Protein AF-A0A2N1USE2-F1 (afdb_monomer_lite)

Structure (mmCIF, N/CA/C/O backbone):
data_AF-A0A2N1USE2-F1
#
_entry.id   AF-A0A2N1USE2-F1
#
loop_
_atom_site.group_PDB
_atom_site.id
_atom_site.type_symbol
_atom_site.label_atom_id
_atom_site.label_alt_id
_atom_site.label_comp_id
_atom_site.label_asym_id
_atom_site.label_entity_id
_atom_site.label_seq_id
_atom_site.pdbx_PDB_ins_code
_atom_site.Cartn_x
_atom_site.Cartn_y
_atom_site.Cartn_z
_atom_site.occupancy
_atom_site.B_iso_or_equiv
_atom_site.auth_seq_id
_atom_site.auth_comp_id
_atom_site.auth_asym_id
_atom_site.auth_atom_id
_atom_site.pdbx_PDB_model_num
ATOM 1 N N . MET A 1 1 ? 34.701 20.015 -10.721 1.00 43.38 1 MET A N 1
ATOM 2 C CA . MET A 1 1 ? 34.869 18.578 -11.030 1.00 43.38 1 MET A CA 1
ATOM 3 C C . MET A 1 1 ? 33.658 18.079 -11.833 1.00 43.38 1 MET A C 1
ATOM 5 O O . MET A 1 1 ? 32.879 17.282 -11.339 1.00 43.38 1 MET A O 1
ATOM 9 N N . ILE A 1 2 ? 33.449 18.602 -13.050 1.00 49.94 2 ILE A N 1
ATOM 10 C CA . ILE A 1 2 ? 32.338 18.215 -13.950 1.00 49.94 2 ILE A CA 1
ATOM 11 C C . ILE A 1 2 ? 32.923 18.050 -15.358 1.00 49.94 2 ILE A C 1
ATOM 13 O O . ILE A 1 2 ? 32.604 18.791 -16.280 1.00 49.94 2 ILE A O 1
ATOM 17 N N . GLU A 1 3 ? 33.876 17.131 -15.511 1.00 51.41 3 GLU A N 1
ATOM 18 C CA . GLU A 1 3 ? 34.583 16.959 -16.789 1.00 51.41 3 GLU A CA 1
ATOM 19 C C . GLU A 1 3 ? 34.960 15.498 -17.066 1.00 51.41 3 GLU A C 1
ATOM 21 O O . GLU A 1 3 ? 35.987 15.205 -17.657 1.00 51.41 3 GLU A O 1
ATOM 26 N N . VAL A 1 4 ? 34.109 14.559 -16.636 1.00 48.06 4 VAL A N 1
ATOM 27 C CA . VAL A 1 4 ? 34.299 13.118 -16.912 1.00 48.06 4 VAL A CA 1
ATOM 28 C C . VAL A 1 4 ? 33.202 12.554 -17.836 1.00 48.06 4 VAL A C 1
ATOM 30 O O . VAL A 1 4 ? 33.391 11.536 -18.486 1.00 48.06 4 VAL A O 1
ATOM 33 N N . LEU A 1 5 ? 32.077 13.255 -18.028 1.00 50.03 5 LEU A N 1
ATOM 34 C CA . LEU A 1 5 ? 30.903 12.708 -18.737 1.00 50.03 5 LEU A CA 1
ATOM 35 C C . LEU A 1 5 ? 30.865 12.940 -20.264 1.00 50.03 5 LEU A C 1
ATOM 37 O O . LEU A 1 5 ? 29.880 12.585 -20.914 1.00 50.03 5 LEU A O 1
ATOM 41 N N . LYS A 1 6 ? 31.900 13.542 -20.868 1.00 52.56 6 LYS A N 1
ATOM 42 C CA . LYS A 1 6 ? 31.936 13.808 -22.324 1.00 52.56 6 LYS A CA 1
ATOM 43 C C . LYS A 1 6 ? 32.788 12.821 -23.133 1.00 52.56 6 LYS A C 1
ATOM 45 O O . LYS A 1 6 ? 32.589 12.747 -24.342 1.00 52.56 6 LYS A O 1
ATOM 50 N N . GLN A 1 7 ? 33.677 12.046 -22.505 1.00 50.41 7 GLN A N 1
ATOM 51 C CA . GLN A 1 7 ? 34.590 11.141 -23.226 1.00 50.41 7 GLN A CA 1
ATOM 52 C C . GLN A 1 7 ? 34.033 9.733 -23.492 1.00 50.41 7 GLN A C 1
ATOM 54 O O . GLN A 1 7 ? 34.465 9.104 -24.455 1.00 50.41 7 GLN A O 1
ATOM 59 N N . ASP A 1 8 ? 33.040 9.254 -22.734 1.00 54.16 8 ASP A N 1
ATOM 60 C CA . ASP A 1 8 ? 32.523 7.881 -22.897 1.00 54.16 8 ASP A CA 1
ATOM 61 C C . ASP A 1 8 ? 31.215 7.768 -23.694 1.00 54.16 8 ASP A C 1
ATOM 63 O O . ASP A 1 8 ? 30.788 6.660 -24.022 1.00 54.16 8 ASP A O 1
ATOM 67 N N . ARG A 1 9 ? 30.619 8.890 -24.127 1.00 54.72 9 ARG A N 1
ATOM 68 C CA . ARG A 1 9 ? 29.467 8.875 -25.054 1.00 54.72 9 ARG A CA 1
ATOM 69 C C . ARG A 1 9 ? 29.689 8.022 -26.316 1.00 54.72 9 ARG A C 1
ATOM 71 O O . ARG A 1 9 ? 28.760 7.306 -26.684 1.00 54.72 9 ARG A O 1
ATOM 78 N N . PRO A 1 10 ? 30.865 8.039 -26.979 1.00 58.22 10 PRO A N 1
ATOM 79 C CA . PRO A 1 10 ? 31.084 7.224 -28.171 1.00 58.22 10 PRO A CA 1
ATOM 80 C C . PRO A 1 10 ? 31.186 5.728 -27.850 1.00 58.22 10 PRO A C 1
ATOM 82 O O . PRO A 1 10 ? 30.765 4.908 -28.660 1.00 58.22 10 PRO A O 1
ATOM 85 N N . LYS A 1 11 ? 31.718 5.360 -26.675 1.00 61.44 11 LYS A N 1
ATOM 86 C CA . LYS A 1 11 ? 31.855 3.958 -26.251 1.00 61.44 11 LYS A CA 1
ATOM 87 C C . LYS A 1 11 ? 30.518 3.366 -25.828 1.00 61.44 11 LYS A C 1
ATOM 89 O O . LYS A 1 11 ? 30.201 2.260 -26.245 1.00 61.44 11 LYS A O 1
ATOM 94 N N . ILE A 1 12 ? 29.724 4.123 -25.070 1.00 62.59 12 ILE A N 1
ATOM 95 C CA . ILE A 1 12 ? 28.361 3.733 -24.688 1.00 62.59 12 ILE A CA 1
ATOM 96 C C . ILE A 1 12 ? 27.503 3.558 -25.945 1.00 62.59 12 ILE A C 1
ATOM 98 O O . ILE A 1 12 ? 26.809 2.556 -26.074 1.00 62.59 12 ILE A O 1
ATOM 102 N N . LYS A 1 13 ? 27.620 4.476 -26.917 1.00 62.72 13 LYS A N 1
ATOM 103 C CA . LYS A 1 13 ? 26.917 4.374 -28.201 1.00 62.72 13 LYS A CA 1
ATOM 104 C C . LYS A 1 13 ? 27.329 3.132 -29.000 1.00 62.72 13 LYS A C 1
ATOM 106 O O . LYS A 1 13 ? 26.461 2.419 -29.485 1.00 62.72 13 LYS A O 1
ATOM 111 N N . ARG A 1 14 ? 28.631 2.832 -29.077 1.00 69.88 14 ARG A N 1
ATOM 112 C CA . ARG A 1 14 ? 29.137 1.616 -29.740 1.00 69.88 14 ARG A CA 1
ATOM 113 C C . ARG A 1 14 ? 28.676 0.334 -29.056 1.00 69.88 14 ARG A C 1
ATOM 115 O O . ARG A 1 14 ? 28.367 -0.631 -29.742 1.00 69.88 14 ARG A O 1
ATOM 122 N N . MET A 1 15 ? 28.649 0.324 -27.724 1.00 64.12 15 MET A N 1
ATOM 123 C CA . MET A 1 15 ? 28.192 -0.829 -26.950 1.00 64.12 15 MET A CA 1
ATOM 124 C C . MET A 1 15 ? 26.696 -1.067 -27.174 1.00 64.12 15 MET A C 1
ATOM 126 O O . MET A 1 15 ? 26.296 -2.193 -27.437 1.00 64.12 15 MET A O 1
ATOM 130 N N . ALA A 1 16 ? 25.888 -0.003 -27.161 1.00 62.72 16 ALA A N 1
ATOM 131 C CA . ALA A 1 16 ? 24.463 -0.082 -27.466 1.00 62.72 16 ALA A CA 1
ATOM 132 C C . ALA A 1 16 ? 24.202 -0.566 -28.906 1.00 62.72 16 ALA A C 1
ATOM 134 O O . ALA A 1 16 ? 23.348 -1.421 -29.110 1.00 62.72 16 ALA A O 1
ATOM 135 N N . GLU A 1 17 ? 24.967 -0.083 -29.894 1.00 63.50 17 GLU A N 1
ATOM 136 C CA . GLU A 1 17 ? 24.887 -0.544 -31.291 1.00 63.50 17 GLU A CA 1
ATOM 137 C C . GLU A 1 17 ? 25.285 -2.023 -31.455 1.00 63.50 17 GLU A C 1
ATOM 139 O O . GLU A 1 17 ? 24.684 -2.726 -32.263 1.00 63.50 17 GLU A O 1
ATOM 144 N N . LEU A 1 18 ? 26.270 -2.512 -30.692 1.00 68.69 18 LEU A N 1
ATOM 145 C CA . LEU A 1 18 ? 26.666 -3.927 -30.674 1.00 68.69 18 LEU A CA 1
ATOM 146 C C . LEU A 1 18 ? 25.583 -4.814 -30.052 1.00 68.69 18 LEU A C 1
ATOM 148 O O . LEU A 1 18 ? 25.223 -5.826 -30.643 1.00 68.69 18 LEU A O 1
ATOM 152 N N . VAL A 1 19 ? 25.019 -4.400 -28.916 1.00 65.88 19 VAL A N 1
ATOM 153 C CA . VAL A 1 19 ? 23.941 -5.129 -28.229 1.00 65.88 19 VAL A CA 1
ATOM 154 C C . VAL A 1 19 ? 22.680 -5.202 -29.098 1.00 65.88 19 VAL A C 1
ATOM 156 O O . VAL A 1 19 ? 22.116 -6.279 -29.262 1.00 65.88 19 VAL A O 1
ATOM 159 N N . LEU A 1 20 ? 22.285 -4.093 -29.735 1.00 63.94 20 LEU A N 1
ATOM 160 C CA . LEU A 1 20 ? 21.159 -4.056 -30.682 1.00 63.94 20 LEU A CA 1
ATOM 161 C C . LEU A 1 20 ? 21.390 -4.937 -31.919 1.00 63.94 20 LEU A C 1
ATOM 163 O O . LEU A 1 20 ? 20.437 -5.421 -32.520 1.00 63.94 20 LEU A O 1
ATOM 167 N N . ARG A 1 21 ? 22.651 -5.149 -32.313 1.00 64.94 21 ARG A N 1
ATOM 168 C CA . ARG A 1 21 ? 23.009 -5.994 -33.456 1.00 64.94 21 ARG A CA 1
ATOM 169 C C . ARG A 1 21 ? 23.052 -7.485 -33.107 1.00 64.94 21 ARG A C 1
ATOM 171 O O . ARG A 1 21 ? 22.784 -8.295 -33.988 1.00 64.94 21 ARG A O 1
ATOM 178 N N . GLU A 1 22 ? 23.398 -7.841 -31.869 1.00 65.38 22 GLU A N 1
ATOM 179 C CA . GLU A 1 22 ? 23.465 -9.238 -31.409 1.00 65.38 22 GLU A CA 1
ATOM 180 C C . GLU A 1 22 ? 22.120 -9.789 -30.915 1.00 65.38 22 GLU A C 1
ATOM 182 O O . GLU A 1 22 ? 21.896 -10.990 -31.035 1.00 65.38 22 GLU A O 1
ATOM 187 N N . LEU A 1 23 ? 21.217 -8.938 -30.412 1.00 61.50 23 LEU A N 1
ATOM 188 C CA . LEU A 1 23 ? 19.926 -9.369 -29.852 1.00 61.50 23 LEU A CA 1
ATOM 189 C C . LEU A 1 23 ? 18.756 -9.411 -30.856 1.00 61.50 23 LEU A C 1
ATOM 191 O O . LEU A 1 23 ? 17.686 -9.894 -30.504 1.00 61.50 23 LEU A O 1
ATOM 195 N N . GLY A 1 24 ? 18.931 -8.961 -32.104 1.00 62.03 24 GLY A N 1
ATOM 196 C CA . GLY A 1 24 ? 17.869 -9.010 -33.126 1.00 62.03 24 GLY A CA 1
ATOM 197 C C . GLY A 1 24 ? 16.542 -8.355 -32.690 1.00 62.03 24 GLY A C 1
ATOM 198 O O . GLY A 1 24 ? 16.526 -7.500 -31.806 1.00 62.03 24 GLY A O 1
ATOM 199 N N . ASP A 1 25 ? 15.423 -8.778 -33.294 1.00 56.97 25 ASP A N 1
ATOM 200 C CA . ASP A 1 25 ? 14.049 -8.321 -32.976 1.00 56.97 25 ASP A CA 1
ATOM 201 C C . ASP A 1 25 ? 13.596 -8.648 -31.529 1.00 56.97 25 ASP A C 1
ATOM 203 O O . ASP A 1 25 ? 12.501 -8.263 -31.121 1.00 56.97 25 ASP A O 1
ATOM 207 N N . GLU A 1 26 ? 14.423 -9.354 -30.747 1.00 57.34 26 GLU A N 1
ATOM 208 C CA . GLU A 1 26 ? 14.182 -9.698 -29.337 1.00 57.34 26 GLU A CA 1
ATOM 209 C C . GLU A 1 26 ? 14.708 -8.628 -28.365 1.00 57.34 26 GLU A C 1
ATOM 211 O O . GLU A 1 26 ? 14.465 -8.707 -27.159 1.00 57.34 26 GLU A O 1
ATOM 216 N N . ALA A 1 27 ? 15.408 -7.602 -28.865 1.00 57.41 27 ALA A N 1
ATOM 217 C CA . ALA A 1 27 ? 15.730 -6.426 -28.072 1.00 57.41 27 ALA A CA 1
ATOM 218 C C . ALA A 1 27 ? 14.444 -5.629 -27.794 1.00 57.41 27 ALA A C 1
ATOM 220 O O . ALA A 1 27 ? 14.013 -4.823 -28.623 1.00 57.41 27 ALA A O 1
ATOM 221 N N . GLU A 1 28 ? 13.842 -5.836 -26.616 1.00 61.72 28 GLU A N 1
ATOM 222 C CA . GLU A 1 28 ? 12.807 -4.938 -26.099 1.00 61.72 28 GLU A CA 1
ATOM 223 C C . GLU A 1 28 ? 13.316 -3.501 -26.227 1.00 61.72 28 GLU A C 1
ATOM 225 O O . GLU A 1 28 ? 14.431 -3.172 -25.797 1.00 61.72 28 GLU A O 1
ATOM 230 N N . SER A 1 29 ? 12.532 -2.649 -26.893 1.00 68.75 29 SER A N 1
ATOM 231 C CA . SER A 1 29 ? 12.972 -1.283 -27.147 1.00 68.75 29 SER A CA 1
ATOM 232 C C . SER A 1 29 ? 13.265 -0.599 -25.810 1.00 68.75 29 SER A C 1
ATOM 234 O O . SER A 1 29 ? 12.632 -0.886 -24.791 1.00 68.75 29 SER A O 1
ATOM 236 N N . LEU A 1 30 ? 14.217 0.336 -25.789 1.00 67.44 30 LEU A N 1
ATOM 237 C CA . LEU A 1 30 ? 14.524 1.095 -24.569 1.00 67.44 30 LEU A CA 1
ATOM 238 C C . LEU A 1 30 ? 13.265 1.737 -23.958 1.00 67.44 30 LEU A C 1
ATOM 240 O O . LEU A 1 30 ? 13.174 1.868 -22.742 1.00 67.44 30 LEU A O 1
ATOM 244 N N . GLU A 1 31 ? 12.284 2.085 -24.793 1.00 70.12 31 GLU A N 1
ATOM 245 C CA . GLU A 1 31 ? 10.977 2.594 -24.373 1.00 70.12 31 GLU A CA 1
ATOM 246 C C . GLU A 1 31 ? 10.139 1.530 -23.643 1.00 70.12 31 GLU A C 1
ATOM 248 O O . GLU A 1 31 ? 9.527 1.834 -22.621 1.00 70.12 31 GLU A O 1
ATOM 253 N N . GLN A 1 32 ? 10.143 0.277 -24.109 1.00 71.94 32 GLN A N 1
ATOM 254 C CA . GLN A 1 32 ? 9.450 -0.832 -23.444 1.00 71.94 32 GLN A CA 1
ATOM 255 C C . GLN A 1 32 ? 10.066 -1.143 -22.079 1.00 71.94 32 GLN A C 1
ATOM 257 O O . GLN A 1 32 ? 9.339 -1.244 -21.091 1.00 71.94 32 GLN A O 1
ATOM 262 N N . ILE A 1 33 ? 11.398 -1.217 -21.992 1.00 79.50 33 ILE A N 1
ATOM 263 C CA . ILE A 1 33 ? 12.105 -1.437 -20.720 1.00 79.50 33 ILE A CA 1
ATOM 264 C C . ILE A 1 33 ? 11.775 -0.312 -19.729 1.00 79.50 33 ILE A C 1
ATOM 266 O O . ILE A 1 33 ? 11.420 -0.578 -18.580 1.00 79.50 33 ILE A O 1
ATOM 270 N N . GLN A 1 34 ? 11.805 0.944 -20.184 1.00 73.50 34 GLN A N 1
ATOM 271 C CA . GLN A 1 34 ? 11.433 2.095 -19.358 1.00 73.50 34 GLN A CA 1
ATOM 272 C C . GLN A 1 34 ? 9.976 2.039 -18.884 1.00 73.50 34 GLN A C 1
ATOM 274 O O . GLN A 1 34 ? 9.696 2.335 -17.720 1.00 73.50 34 GLN A O 1
ATOM 279 N N . GLU A 1 35 ? 9.037 1.636 -19.743 1.00 76.19 35 GLU A N 1
ATOM 280 C CA . GLU A 1 35 ? 7.649 1.435 -19.326 1.00 76.19 35 GLU A CA 1
ATOM 281 C C . GLU A 1 35 ? 7.512 0.347 -18.257 1.00 76.19 35 GLU A C 1
ATOM 283 O O . GLU A 1 35 ? 6.749 0.525 -17.300 1.00 76.19 35 GLU A O 1
ATOM 288 N N . TYR A 1 36 ? 8.213 -0.779 -18.407 1.00 78.00 36 TYR A N 1
ATOM 289 C CA . TYR A 1 36 ? 8.177 -1.871 -17.435 1.00 78.00 36 TYR A CA 1
ATOM 290 C C . TYR A 1 36 ? 8.740 -1.444 -16.083 1.00 78.00 36 TYR A C 1
ATOM 292 O O . TYR A 1 36 ? 8.101 -1.686 -15.055 1.00 78.00 36 TYR A O 1
ATOM 300 N N . GLU A 1 37 ? 9.881 -0.756 -16.069 1.00 80.44 37 GLU A N 1
ATOM 301 C CA . GLU A 1 37 ? 10.474 -0.214 -14.846 1.00 80.44 37 GLU A CA 1
ATOM 302 C C . GLU A 1 37 ? 9.533 0.777 -14.157 1.00 80.44 37 GLU A C 1
ATOM 304 O O . GLU A 1 37 ? 9.309 0.687 -12.948 1.00 80.44 37 GLU A O 1
ATOM 309 N N . HIS A 1 38 ? 8.912 1.680 -14.919 1.00 83.81 38 HIS A N 1
ATOM 310 C CA . HIS A 1 38 ? 7.967 2.646 -14.371 1.00 83.81 38 HIS A CA 1
ATOM 311 C C . HIS A 1 38 ? 6.728 1.958 -13.771 1.00 83.81 38 HIS A C 1
ATOM 313 O O . HIS A 1 38 ? 6.315 2.273 -12.651 1.00 83.81 38 HIS A O 1
ATOM 319 N N . LYS A 1 39 ? 6.160 0.962 -14.464 1.00 84.19 39 LYS A N 1
ATOM 320 C CA . LYS A 1 39 ? 5.041 0.152 -13.948 1.00 84.19 39 LYS A CA 1
ATOM 321 C C . LYS A 1 39 ? 5.436 -0.607 -12.677 1.00 84.19 39 LYS A C 1
ATOM 323 O O . LYS A 1 39 ? 4.656 -0.639 -11.724 1.00 84.19 39 LYS A O 1
ATOM 328 N N . ALA A 1 40 ? 6.639 -1.179 -12.632 1.00 82.75 40 AL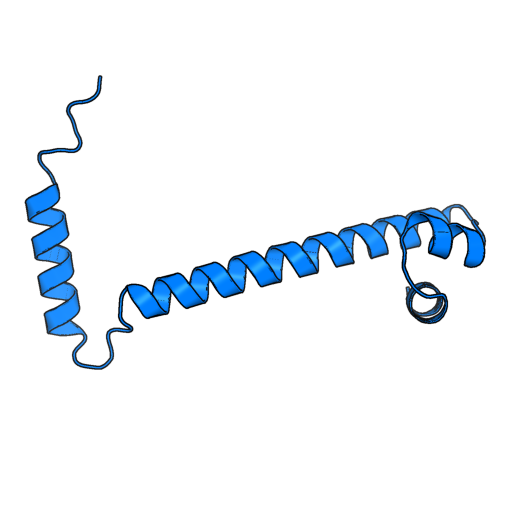A A N 1
ATOM 329 C CA . ALA A 1 40 ? 7.145 -1.897 -11.465 1.00 82.75 40 ALA A CA 1
ATOM 330 C C . ALA A 1 40 ? 7.332 -0.969 -10.254 1.00 82.75 40 ALA A C 1
ATOM 332 O O . ALA A 1 40 ? 6.908 -1.310 -9.149 1.00 82.75 40 ALA A O 1
ATOM 333 N N . GLN A 1 41 ? 7.887 0.228 -10.459 1.00 87.56 41 GLN A N 1
ATOM 334 C CA . GLN A 1 41 ? 8.046 1.235 -9.406 1.00 87.56 41 GLN A CA 1
ATOM 335 C C . GLN A 1 41 ? 6.697 1.700 -8.848 1.00 87.56 41 GLN A C 1
ATOM 337 O O . GLN A 1 41 ? 6.522 1.771 -7.630 1.00 87.56 41 GLN A O 1
ATOM 342 N N . LEU A 1 42 ? 5.723 1.973 -9.723 1.00 88.25 42 LEU A N 1
ATOM 343 C CA . LEU A 1 42 ? 4.367 2.337 -9.310 1.00 88.25 42 LEU A CA 1
ATOM 344 C C . LEU A 1 42 ? 3.709 1.226 -8.488 1.00 88.25 42 LEU A C 1
ATOM 346 O O . LEU A 1 42 ? 3.138 1.500 -7.432 1.00 88.25 42 LEU A O 1
ATOM 350 N N . LYS A 1 43 ? 3.825 -0.028 -8.940 1.00 87.94 43 LYS A N 1
ATOM 351 C CA . LYS A 1 43 ? 3.297 -1.186 -8.216 1.00 87.94 43 LYS A CA 1
ATOM 352 C C . LYS A 1 43 ? 3.945 -1.324 -6.837 1.00 87.94 43 LYS A C 1
ATOM 354 O O . LYS A 1 43 ? 3.223 -1.422 -5.850 1.00 87.94 43 LYS A O 1
ATOM 359 N N . GLY A 1 44 ? 5.274 -1.251 -6.756 1.00 87.62 44 GLY A N 1
ATOM 360 C CA . GLY A 1 44 ? 5.998 -1.342 -5.486 1.00 87.62 44 GLY A CA 1
ATOM 361 C C . GLY A 1 44 ? 5.617 -0.232 -4.505 1.00 87.62 44 GLY A C 1
ATOM 362 O O . GLY A 1 44 ? 5.446 -0.488 -3.315 1.00 87.62 44 GLY A O 1
ATOM 363 N N . LYS A 1 45 ? 5.399 0.995 -4.998 1.00 91.19 45 LYS A N 1
ATOM 364 C CA . LYS A 1 45 ? 4.921 2.106 -4.166 1.00 91.19 45 LYS A CA 1
ATOM 365 C C . LYS A 1 45 ? 3.526 1.834 -3.597 1.00 91.19 45 LYS A C 1
ATOM 367 O O . LYS A 1 45 ? 3.317 2.012 -2.400 1.00 91.19 45 LYS A O 1
ATOM 372 N N . LEU A 1 46 ? 2.589 1.382 -4.433 1.00 89.88 46 LEU A N 1
ATOM 373 C CA . LEU A 1 46 ? 1.224 1.062 -4.002 1.00 89.88 46 LEU A CA 1
ATOM 374 C C . LEU A 1 46 ? 1.196 -0.099 -3.000 1.00 89.88 46 LEU A C 1
ATOM 376 O O . LEU A 1 46 ? 0.493 -0.024 -1.993 1.00 89.88 46 LEU A O 1
ATOM 380 N N . GLU A 1 47 ? 1.975 -1.153 -3.249 1.00 90.94 47 GLU A N 1
ATOM 381 C CA . GLU A 1 47 ? 2.104 -2.288 -2.331 1.00 90.94 47 GLU A CA 1
ATOM 382 C C . GLU A 1 47 ? 2.708 -1.857 -0.990 1.00 90.94 47 GLU A C 1
ATOM 384 O O . GLU A 1 47 ? 2.192 -2.241 0.058 1.00 90.94 47 GLU A O 1
ATOM 389 N N . GLY A 1 48 ? 3.731 -0.998 -1.003 1.00 91.19 48 GLY A N 1
ATOM 390 C CA . GLY A 1 48 ? 4.337 -0.454 0.213 1.00 91.19 48 GLY A CA 1
ATOM 391 C C . GLY A 1 48 ? 3.381 0.414 1.034 1.00 91.19 48 GLY A C 1
ATOM 392 O O . GLY A 1 48 ? 3.298 0.262 2.253 1.00 91.19 48 GLY A O 1
ATOM 393 N N . GLU A 1 49 ? 2.611 1.293 0.385 1.00 92.31 49 GLU A N 1
ATOM 394 C CA . GLU A 1 49 ? 1.591 2.106 1.061 1.00 92.31 49 GLU A CA 1
ATOM 395 C C . GLU A 1 49 ? 0.495 1.235 1.694 1.00 92.31 49 GLU A C 1
ATOM 397 O O . GLU A 1 49 ? 0.056 1.491 2.819 1.00 92.31 49 GLU A O 1
ATOM 402 N N . LEU A 1 50 ? 0.058 0.189 0.990 1.00 92.19 50 LEU A N 1
ATOM 403 C CA . LEU A 1 50 ? -0.941 -0.746 1.493 1.00 92.19 50 LEU A CA 1
ATOM 404 C C . LEU A 1 50 ? -0.399 -1.578 2.663 1.00 92.19 50 LEU A C 1
ATOM 406 O O . LEU A 1 50 ? -1.084 -1.728 3.676 1.00 92.19 50 LEU A O 1
ATOM 410 N N . GLU A 1 51 ? 0.828 -2.087 2.558 1.00 93.81 51 GLU A N 1
ATOM 411 C CA . GLU A 1 51 ? 1.447 -2.868 3.627 1.00 93.81 51 GLU A CA 1
ATOM 412 C C . GLU A 1 51 ? 1.703 -2.016 4.870 1.00 93.81 51 GLU A C 1
ATOM 414 O O . GLU A 1 51 ? 1.432 -2.472 5.977 1.00 93.81 51 GLU A O 1
ATOM 419 N N . SER A 1 52 ? 2.097 -0.750 4.709 1.00 93.44 52 SER A N 1
ATOM 420 C CA . SER A 1 52 ? 2.236 0.185 5.830 1.00 93.44 52 SER A CA 1
ATOM 421 C C . SER A 1 52 ? 0.915 0.362 6.589 1.0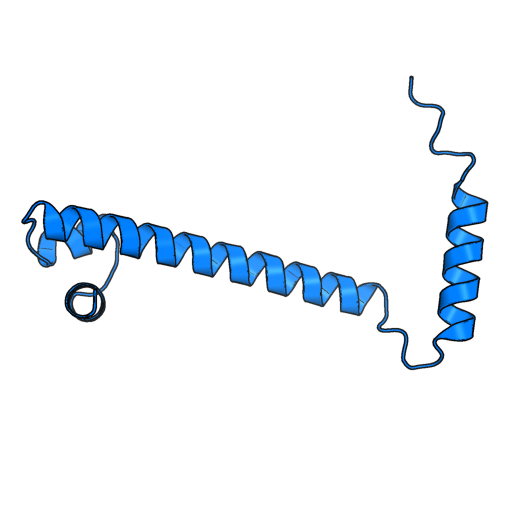0 93.44 52 SER A C 1
ATOM 423 O O . SER A 1 52 ? 0.886 0.244 7.814 1.00 93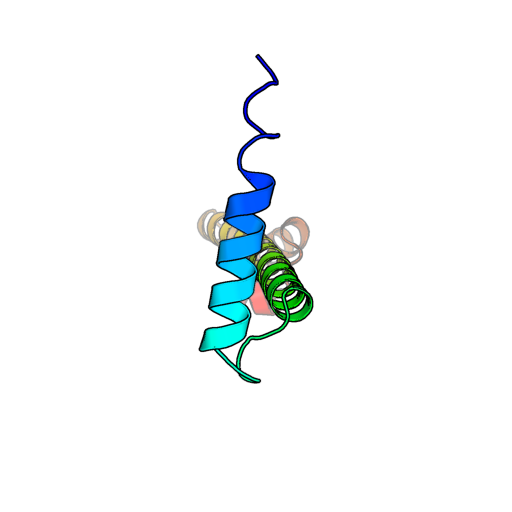.44 52 SER A O 1
ATOM 425 N N . LYS A 1 53 ? -0.211 0.535 5.878 1.00 94.00 53 LYS A N 1
ATOM 426 C CA . LYS A 1 53 ? -1.546 0.607 6.503 1.00 94.00 53 LYS A CA 1
ATOM 427 C C . LYS A 1 53 ? -1.899 -0.674 7.258 1.00 94.00 53 LYS A C 1
ATOM 429 O O . LYS A 1 53 ? -2.434 -0.602 8.365 1.00 94.00 53 LYS A O 1
ATOM 434 N N . ARG A 1 54 ? -1.598 -1.841 6.678 1.00 94.38 54 ARG A N 1
ATOM 435 C CA . ARG A 1 54 ? -1.836 -3.151 7.307 1.00 94.38 54 ARG A CA 1
ATOM 436 C C . ARG A 1 54 ? -0.966 -3.354 8.538 1.00 94.38 54 ARG A C 1
ATOM 438 O O . ARG A 1 54 ? -1.460 -3.831 9.553 1.00 94.38 54 ARG A O 1
ATOM 445 N N . GLU A 1 55 ? 0.299 -2.962 8.481 1.00 96.19 55 GLU A N 1
ATOM 446 C CA . GLU A 1 55 ? 1.215 -3.032 9.613 1.00 96.19 55 GLU A CA 1
ATOM 447 C C . GLU A 1 55 ? 0.737 -2.150 10.769 1.00 96.19 55 GLU A C 1
ATOM 449 O O . GLU A 1 55 ? 0.671 -2.616 11.909 1.00 96.19 55 GLU A O 1
ATOM 454 N N . THR A 1 56 ? 0.335 -0.908 10.481 1.00 95.88 56 THR A N 1
ATOM 455 C CA . THR A 1 56 ? -0.267 -0.020 11.481 1.00 95.88 56 THR A CA 1
ATOM 456 C C . THR A 1 56 ? -1.530 -0.638 12.073 1.00 95.88 56 THR A C 1
ATOM 458 O O . THR A 1 56 ? -1.662 -0.679 13.293 1.00 95.88 56 THR A O 1
ATOM 461 N N . ALA A 1 57 ? -2.426 -1.187 11.248 1.00 95.12 57 ALA A N 1
ATOM 462 C CA . ALA A 1 57 ? -3.634 -1.848 11.734 1.00 95.12 57 ALA A CA 1
ATOM 463 C C . ALA A 1 57 ? -3.328 -3.061 12.629 1.00 95.12 57 ALA A C 1
ATOM 465 O O . ALA A 1 57 ? -3.958 -3.204 13.673 1.00 95.12 57 ALA A O 1
ATOM 466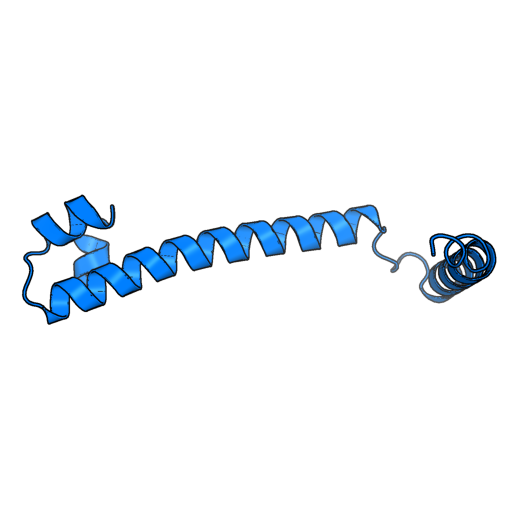 N N . ARG A 1 58 ? -2.334 -3.893 12.280 1.00 95.94 58 ARG A N 1
ATOM 467 C CA . ARG A 1 58 ? -1.889 -5.024 13.118 1.00 95.94 58 ARG A CA 1
ATOM 468 C C . ARG A 1 58 ? -1.371 -4.557 14.477 1.00 95.94 58 ARG A C 1
ATOM 470 O O . ARG A 1 58 ? -1.741 -5.142 15.489 1.00 95.94 58 ARG A O 1
ATOM 477 N N . LYS A 1 59 ? -0.565 -3.490 14.507 1.00 96.31 59 LYS A N 1
ATOM 478 C CA . LYS A 1 59 ? -0.072 -2.881 15.756 1.00 96.31 59 LYS A CA 1
ATOM 479 C C . LYS 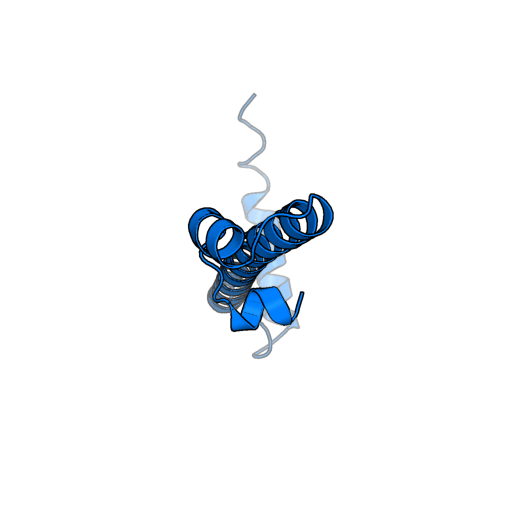A 1 59 ? -1.227 -2.365 16.614 1.00 96.31 59 LYS A C 1
ATOM 481 O O . LYS A 1 59 ? -1.352 -2.770 17.760 1.00 96.31 59 LYS A O 1
ATOM 486 N N . MET A 1 60 ? -2.142 -1.589 16.031 1.00 95.06 60 MET A N 1
ATOM 487 C CA . MET A 1 60 ? -3.311 -1.069 16.752 1.00 95.06 60 MET A CA 1
ATOM 488 C C . MET A 1 60 ? -4.222 -2.191 17.281 1.00 95.06 60 MET A C 1
ATOM 490 O O . MET A 1 60 ? -4.758 -2.083 18.380 1.00 95.06 60 MET A O 1
ATOM 494 N N . LYS A 1 61 ? -4.382 -3.285 16.526 1.00 93.81 61 LYS A N 1
ATOM 495 C CA . LYS A 1 61 ? -5.143 -4.467 16.959 1.00 93.81 61 LYS A CA 1
ATOM 496 C C . LYS A 1 61 ? -4.459 -5.176 18.131 1.00 93.81 61 LYS A C 1
ATOM 498 O O . LYS A 1 61 ? -5.135 -5.564 19.078 1.00 93.81 61 LYS A O 1
ATOM 503 N N . ALA A 1 62 ? -3.131 -5.301 18.096 1.00 94.69 62 ALA A N 1
ATOM 504 C CA . ALA A 1 62 ? -2.341 -5.844 19.204 1.00 94.69 62 ALA A CA 1
ATOM 505 C C . ALA A 1 62 ? -2.410 -4.961 20.463 1.00 94.69 62 ALA A C 1
ATOM 507 O O . ALA A 1 62 ? -2.450 -5.485 21.573 1.00 94.69 62 ALA A O 1
ATOM 508 N N . ASP A 1 63 ? -2.513 -3.643 20.282 1.00 95.75 63 ASP A N 1
ATOM 509 C CA . ASP A 1 63 ? -2.717 -2.668 21.359 1.00 95.75 63 ASP A CA 1
ATOM 510 C C . ASP A 1 63 ? -4.166 -2.660 21.902 1.00 95.75 63 ASP A C 1
ATOM 512 O O . ASP A 1 63 ? -4.482 -1.917 22.832 1.00 95.75 63 ASP A O 1
ATOM 516 N N . GLY A 1 64 ? -5.062 -3.484 21.342 1.00 94.56 64 GLY A N 1
ATOM 517 C CA . GLY A 1 64 ? -6.438 -3.658 21.812 1.00 94.56 64 GLY A CA 1
ATOM 518 C C . GLY A 1 64 ? -7.429 -2.601 21.318 1.00 94.56 64 GLY A C 1
ATOM 519 O O . GLY A 1 64 ? -8.505 -2.459 21.899 1.00 94.56 64 GLY A O 1
ATOM 520 N N . LEU A 1 65 ? -7.095 -1.846 20.265 1.00 94.69 65 LEU A N 1
ATOM 521 C CA . LEU A 1 65 ? -8.022 -0.877 19.683 1.00 94.69 65 LEU A CA 1
ATOM 522 C C . LEU A 1 65 ? -9.153 -1.580 18.922 1.00 94.69 65 LEU A C 1
ATOM 524 O O . LEU A 1 65 ? -8.948 -2.583 18.242 1.00 94.69 65 LEU A O 1
ATOM 528 N N . GLU A 1 66 ? -10.351 -1.002 18.983 1.00 95.06 66 GLU A N 1
ATOM 529 C CA . GLU A 1 66 ? -11.508 -1.508 18.244 1.00 95.06 66 GLU A CA 1
ATOM 530 C C . GLU A 1 66 ? -11.365 -1.305 16.727 1.00 95.06 66 GLU A C 1
ATOM 532 O O . GLU A 1 66 ? -10.910 -0.256 16.259 1.00 95.06 66 GLU A O 1
ATOM 537 N N . ASP A 1 67 ?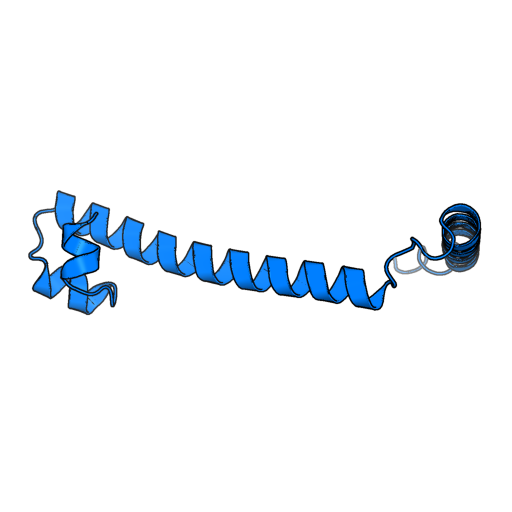 -11.884 -2.253 15.940 1.00 93.38 67 ASP A N 1
ATOM 538 C CA . ASP A 1 67 ? -11.850 -2.227 14.470 1.00 93.38 67 ASP A CA 1
ATOM 539 C C . ASP A 1 67 ? -12.401 -0.927 13.862 1.00 93.38 67 ASP A C 1
ATOM 541 O O . ASP A 1 67 ? -11.941 -0.480 12.812 1.00 93.38 67 ASP A O 1
ATOM 545 N N . ALA A 1 68 ? -13.390 -0.294 14.504 1.00 94.12 68 ALA A N 1
ATOM 546 C CA . ALA A 1 68 ? -13.943 0.983 14.051 1.00 94.12 68 ALA A CA 1
ATOM 547 C C . ALA A 1 68 ? -12.915 2.124 14.142 1.00 94.12 68 ALA A C 1
ATOM 549 O O . ALA A 1 68 ? -12.836 2.965 13.243 1.00 94.12 68 ALA A O 1
ATOM 550 N N . VAL A 1 69 ? -12.107 2.132 15.204 1.00 94.88 69 VAL A N 1
ATOM 551 C CA . VAL A 1 69 ? -11.024 3.100 15.400 1.00 94.88 69 VAL A CA 1
ATOM 552 C C . VAL A 1 69 ? -9.898 2.807 14.414 1.00 94.88 69 VAL A C 1
ATOM 554 O O . VAL A 1 69 ? -9.460 3.709 13.704 1.00 94.88 69 VAL A O 1
ATOM 557 N N . ILE A 1 70 ? -9.492 1.542 14.286 1.00 95.00 70 ILE A N 1
ATOM 558 C CA . ILE A 1 70 ? -8.459 1.121 13.329 1.00 95.00 70 ILE A CA 1
ATOM 559 C C . ILE A 1 70 ? -8.849 1.519 11.899 1.00 95.00 70 ILE A C 1
ATOM 561 O O . ILE A 1 70 ? -8.040 2.103 11.176 1.00 95.00 70 ILE A O 1
ATOM 565 N N . SER A 1 71 ? -10.104 1.285 11.507 1.00 95.69 71 SER A N 1
ATOM 566 C CA . SER A 1 71 ? -10.639 1.657 10.191 1.00 95.69 71 SER A CA 1
ATOM 567 C C . SER A 1 71 ? -10.557 3.161 9.935 1.00 95.69 71 SER A C 1
ATOM 569 O O . SER A 1 71 ? -10.119 3.582 8.865 1.00 95.69 71 SER A O 1
ATOM 571 N N . LYS A 1 72 ? -10.881 3.985 10.938 1.00 94.81 72 LYS A N 1
ATOM 572 C CA . LYS A 1 72 ? -10.801 5.449 10.840 1.00 94.81 72 LYS A CA 1
ATOM 573 C C . LYS A 1 72 ? -9.378 5.955 10.575 1.00 94.81 72 LYS A C 1
ATOM 575 O O . LYS A 1 72 ? -9.218 6.909 9.820 1.00 94.81 72 LYS A O 1
ATOM 580 N N . TYR A 1 73 ? -8.363 5.354 11.199 1.00 92.25 73 TYR A N 1
ATOM 581 C CA . TYR A 1 73 ? -6.977 5.836 11.110 1.00 92.25 73 TYR A CA 1
ATOM 582 C C . TYR A 1 73 ? -6.173 5.214 9.967 1.00 92.25 73 TYR A C 1
ATOM 584 O O . TYR A 1 73 ? -5.295 5.870 9.414 1.00 92.25 73 TYR A O 1
ATOM 592 N N . THR A 1 74 ? -6.468 3.971 9.591 1.00 91.19 74 THR A N 1
ATOM 593 C CA . THR A 1 74 ? -5.737 3.264 8.524 1.00 91.19 74 THR A CA 1
ATOM 594 C C . THR A 1 74 ? -6.437 3.350 7.168 1.00 91.19 74 THR A C 1
ATOM 596 O O . THR A 1 74 ? -5.818 3.101 6.133 1.00 91.19 74 THR A O 1
ATOM 599 N N . GLY A 1 75 ? -7.725 3.712 7.157 1.00 92.31 75 GLY A N 1
ATOM 600 C CA . GLY A 1 75 ? -8.562 3.719 5.959 1.00 92.31 75 GLY A CA 1
ATOM 601 C C . GLY A 1 75 ? -8.905 2.320 5.440 1.00 92.31 75 GLY A C 1
ATOM 602 O O . GLY A 1 75 ? -9.498 2.209 4.370 1.00 92.31 75 GLY A O 1
ATOM 603 N N . LEU A 1 76 ? -8.533 1.260 6.166 1.00 93.06 76 LEU A N 1
ATOM 604 C CA . LEU A 1 76 ? -8.899 -0.113 5.836 1.00 93.06 76 LEU A CA 1
ATOM 605 C C . LEU A 1 76 ? -10.362 -0.371 6.196 1.00 93.06 76 LEU A C 1
ATOM 607 O O . LEU A 1 76 ? -10.880 0.126 7.201 1.00 93.06 76 LEU A O 1
ATOM 611 N N . SER A 1 77 ? -11.036 -1.186 5.394 1.00 93.75 77 SER A N 1
ATOM 612 C CA . SER A 1 77 ? -12.381 -1.651 5.713 1.00 93.75 77 SER A CA 1
ATOM 613 C C . SER A 1 77 ? -12.357 -2.611 6.905 1.00 93.75 77 SER A C 1
ATOM 615 O O . SER A 1 77 ? -11.372 -3.303 7.163 1.00 93.75 77 SER A O 1
ATOM 617 N N . LYS A 1 78 ? -13.488 -2.731 7.611 1.00 91.44 78 LYS A N 1
ATOM 618 C CA . LYS A 1 78 ? -13.623 -3.707 8.707 1.00 91.44 78 LYS A CA 1
ATOM 619 C C . LYS A 1 78 ? -13.292 -5.134 8.263 1.00 91.44 78 LYS A C 1
ATOM 621 O O . LYS A 1 78 ? -12.672 -5.875 9.013 1.00 91.44 78 LYS A O 1
ATOM 626 N N . LYS A 1 79 ? -13.672 -5.513 7.035 1.00 92.94 79 LYS A N 1
ATOM 627 C CA . LYS A 1 79 ? -13.375 -6.839 6.476 1.00 92.94 79 LYS A CA 1
ATOM 628 C C . LYS A 1 79 ? -11.870 -7.063 6.332 1.00 92.94 79 LYS A C 1
ATOM 630 O O . LYS A 1 79 ? -11.391 -8.139 6.666 1.00 92.94 79 LYS A O 1
ATOM 635 N N . GLU A 1 80 ? -11.140 -6.052 5.866 1.00 91.38 80 GLU A N 1
ATOM 636 C CA . GLU A 1 80 ? -9.682 -6.117 5.765 1.00 91.38 80 GLU A CA 1
ATOM 637 C C . GLU A 1 80 ? -9.042 -6.240 7.149 1.00 91.38 80 GLU A C 1
ATOM 639 O O . GLU A 1 80 ? -8.206 -7.114 7.337 1.00 91.38 80 GLU A O 1
ATOM 644 N N . ILE A 1 81 ? -9.490 -5.457 8.135 1.00 92.19 81 ILE A N 1
ATOM 645 C CA . ILE A 1 81 ? -8.975 -5.498 9.517 1.00 92.19 81 ILE A CA 1
ATOM 646 C C . ILE A 1 81 ? -9.251 -6.845 10.202 1.00 92.19 81 ILE A C 1
ATOM 648 O O . ILE A 1 81 ? -8.402 -7.367 10.927 1.00 92.19 81 ILE A O 1
ATOM 652 N N . LEU A 1 82 ? -10.417 -7.444 9.951 1.00 91.06 82 LEU A N 1
ATOM 653 C CA . LEU A 1 82 ? -10.758 -8.786 10.430 1.00 91.06 82 LEU A CA 1
ATOM 654 C C . LEU A 1 82 ? -9.843 -9.866 9.838 1.00 91.06 82 LEU A C 1
ATOM 656 O O . LEU A 1 82 ? -9.576 -10.856 10.510 1.00 91.06 82 LEU A O 1
ATOM 660 N N . SER A 1 83 ? -9.365 -9.669 8.606 1.00 89.81 83 SER A N 1
ATOM 661 C CA . SER A 1 83 ? -8.453 -10.595 7.920 1.00 89.81 83 SER A CA 1
ATOM 662 C C . SER A 1 83 ? -6.961 -10.389 8.227 1.00 89.81 83 SER A C 1
ATOM 664 O O . SER A 1 83 ? -6.144 -11.136 7.691 1.00 89.81 83 SER A O 1
ATOM 666 N N . LEU A 1 84 ? -6.612 -9.387 9.048 1.00 86.19 84 LEU A N 1
ATOM 667 C CA . LEU A 1 84 ? -5.257 -9.149 9.571 1.00 86.19 84 LEU A CA 1
ATOM 668 C C . LEU A 1 84 ? -4.997 -9.934 10.855 1.00 86.19 84 LEU A C 1
ATOM 670 O O . LEU A 1 84 ? -3.858 -10.425 10.988 1.00 86.19 84 LEU A O 1
#

Sequence (84 aa):
MIEVLKQDRPKIKRMAELVLRELGDEAESLEQIQEYEHKAQLKGKLEGELESKRETARKMKADGLEDAVISKYTGLSKKEILSL

pLDDT: mean 79.11, std 16.12, range [43.38, 96.31]

Secondary structure (DSSP, 8-state):
---STTSSHHHHHHHHHHHHHHSGGGS--HHHHHHHHHHHHHHHHHHHHHHHHHHHHHHHHHTT--HHHHHHHH---HHHHHT-

Radius of gyration: 23.87 Å; chains: 1; bounding box: 49×29×55 Å

Foldseek 3Di:
DPPDPPPCVVVVVVVVVVCCVVCDPVPDPPVNVVVVVVVVVVVVVVVVLLVVLVVQLVVCVVVVDDLVVSCVVSVDDSVSSVVD